Protein AF-A0A968EI09-F1 (afdb_monomer_lite)

pLDDT: mean 79.98, std 10.26, range [50.78, 94.56]

Foldseek 3Di:
DDDDDPDPVCVPDDPDDPVNCVVCVVVVVVVVVCVVCVCVVVVVCVVVVVVVVVVVVVVVVVVVVVVVVVVVD

Structure (mmCIF, N/CA/C/O backbone):
data_AF-A0A968EI09-F1
#
_entry.id   AF-A0A968EI09-F1
#
loop_
_atom_site.group_PDB
_atom_site.id
_atom_site.type_symbol
_atom_site.label_atom_id
_atom_site.label_alt_id
_atom_site.label_comp_id
_atom_site.label_asym_id
_atom_site.label_entity_id
_atom_site.label_seq_id
_atom_site.pdbx_PDB_ins_code
_atom_site.Cartn_x
_atom_site.Cartn_y
_atom_site.Cartn_z
_atom_site.occupancy
_atom_site.B_iso_or_equiv
_atom_site.auth_seq_id
_atom_site.auth_comp_id
_atom_site.auth_asym_id
_atom_site.auth_atom_id
_atom_site.pdbx_PDB_model_num
ATOM 1 N N . MET A 1 1 ? 7.082 17.763 -20.434 1.00 50.78 1 MET A N 1
ATOM 2 C CA . MET A 1 1 ? 7.206 17.066 -21.735 1.00 50.78 1 MET A CA 1
ATOM 3 C C . MET A 1 1 ? 8.665 16.665 -21.896 1.00 50.78 1 MET A C 1
ATOM 5 O O . MET A 1 1 ? 9.511 17.500 -21.600 1.00 50.78 1 MET A O 1
ATOM 9 N N . MET A 1 2 ? 8.968 15.413 -22.252 1.00 66.00 2 MET A N 1
ATOM 10 C CA . MET A 1 2 ? 10.357 14.952 -22.411 1.00 66.00 2 MET A CA 1
ATOM 11 C C . MET A 1 2 ? 11.038 15.735 -23.545 1.00 66.00 2 MET A C 1
ATOM 13 O O . MET A 1 2 ? 10.460 15.885 -24.620 1.00 66.00 2 MET A O 1
ATOM 17 N N . GLY A 1 3 ? 12.206 16.321 -23.267 1.00 73.12 3 GLY A N 1
ATOM 18 C CA . GLY A 1 3 ? 12.921 17.196 -24.201 1.00 73.12 3 GLY A CA 1
ATOM 19 C C . GLY A 1 3 ? 13.372 16.466 -25.470 1.00 73.12 3 GLY A C 1
ATOM 20 O O . GLY A 1 3 ? 13.543 15.250 -25.465 1.00 73.12 3 GLY A O 1
ATOM 21 N N . LYS A 1 4 ? 13.567 17.211 -26.568 1.00 74.12 4 LYS A N 1
ATOM 22 C CA . LYS A 1 4 ? 14.067 16.649 -27.834 1.00 74.12 4 LYS A CA 1
ATOM 23 C C . LYS A 1 4 ? 15.446 16.021 -27.623 1.00 74.12 4 LYS A C 1
ATOM 25 O O . LYS A 1 4 ? 16.315 16.636 -27.008 1.00 74.12 4 LYS A O 1
ATOM 30 N N . VAL A 1 5 ? 15.645 14.826 -28.173 1.00 67.62 5 VAL A N 1
ATOM 31 C CA . VAL A 1 5 ? 16.934 14.131 -28.157 1.00 67.62 5 VAL A CA 1
ATOM 32 C C . VAL A 1 5 ? 17.930 14.943 -28.992 1.00 67.62 5 VAL A C 1
ATOM 34 O O . VAL A 1 5 ? 17.808 15.039 -30.207 1.00 67.62 5 VAL A O 1
ATOM 37 N N . THR A 1 6 ? 18.892 15.589 -28.334 1.00 76.94 6 THR A N 1
ATOM 38 C CA . THR A 1 6 ? 19.910 16.450 -28.969 1.00 76.94 6 THR A CA 1
ATOM 39 C C . THR A 1 6 ? 21.132 15.678 -29.470 1.00 76.94 6 THR A C 1
ATOM 41 O O . THR A 1 6 ? 21.969 16.246 -30.167 1.00 76.94 6 THR A O 1
ATOM 44 N N . ASN A 1 7 ? 21.244 14.389 -29.137 1.00 73.00 7 ASN A N 1
ATOM 45 C CA . ASN A 1 7 ? 22.352 13.529 -29.537 1.00 73.00 7 ASN A CA 1
ATOM 46 C C . ASN A 1 7 ? 21.816 12.249 -30.209 1.00 73.00 7 ASN A C 1
ATOM 48 O O . ASN A 1 7 ? 21.187 11.446 -29.519 1.00 73.00 7 ASN A O 1
ATOM 52 N N . PRO A 1 8 ? 22.100 12.004 -31.503 1.00 74.38 8 PRO A N 1
ATOM 53 C CA . PRO A 1 8 ? 21.575 10.850 -32.245 1.00 74.38 8 PRO A CA 1
ATOM 54 C C . PRO A 1 8 ? 22.044 9.496 -31.688 1.00 74.38 8 PRO A C 1
ATOM 56 O O . PRO A 1 8 ? 21.417 8.469 -31.922 1.00 74.38 8 PRO A O 1
ATOM 59 N N . LYS A 1 9 ? 23.122 9.467 -30.890 1.00 71.81 9 LYS A N 1
ATOM 60 C CA . LYS A 1 9 ? 23.563 8.247 -30.192 1.00 71.81 9 LYS A CA 1
ATOM 61 C C . LYS A 1 9 ? 22.614 7.829 -29.064 1.00 71.81 9 LYS A C 1
ATOM 63 O O . LYS A 1 9 ? 22.608 6.662 -28.686 1.00 71.81 9 LYS A O 1
ATOM 68 N N . ASN A 1 10 ? 21.817 8.763 -28.544 1.00 72.88 10 ASN A N 1
ATOM 69 C CA . ASN A 1 10 ? 20.921 8.519 -27.419 1.00 72.88 10 ASN A CA 1
ATOM 70 C C . ASN A 1 10 ? 19.563 7.944 -27.850 1.00 72.88 10 ASN A C 1
ATOM 72 O O . ASN A 1 10 ? 18.827 7.462 -27.000 1.00 72.88 10 ASN A O 1
ATOM 76 N N . GLU A 1 11 ? 19.239 7.948 -29.147 1.00 72.00 11 GLU A N 1
ATOM 77 C CA . GLU A 1 11 ? 17.969 7.413 -29.671 1.00 72.00 11 GLU A CA 1
ATOM 78 C C . GLU A 1 11 ? 17.837 5.894 -29.503 1.00 72.00 11 GLU A C 1
ATOM 80 O O . GLU A 1 11 ? 16.732 5.371 -29.419 1.00 72.00 11 GLU A O 1
ATOM 85 N N . ASN A 1 12 ? 18.966 5.184 -29.435 1.00 73.81 12 ASN A N 1
ATOM 86 C CA . ASN A 1 12 ? 19.009 3.728 -29.292 1.00 73.81 12 ASN A CA 1
ATOM 87 C C . ASN A 1 12 ? 19.333 3.280 -27.858 1.00 73.81 12 ASN A C 1
ATOM 89 O O . ASN A 1 12 ? 19.577 2.094 -27.620 1.00 73.81 12 ASN A O 1
ATOM 93 N N . LEU A 1 13 ? 19.373 4.210 -26.896 1.00 71.31 13 LEU A N 1
ATOM 94 C CA . LEU A 1 13 ? 19.554 3.854 -25.494 1.00 71.31 13 LEU A CA 1
ATOM 95 C C . LEU A 1 13 ? 18.283 3.174 -24.999 1.00 71.31 13 LEU A C 1
ATOM 97 O O . LEU A 1 13 ? 17.199 3.747 -24.991 1.00 71.31 13 LEU A O 1
ATOM 101 N N . LYS A 1 14 ? 18.427 1.916 -24.597 1.00 70.62 14 LYS A N 1
ATOM 102 C CA . LYS A 1 14 ? 17.350 1.166 -23.969 1.00 70.62 14 LYS A CA 1
ATOM 103 C C . LYS A 1 14 ? 17.177 1.710 -22.550 1.00 70.62 14 LYS A C 1
ATOM 105 O O . LYS A 1 14 ? 18.093 1.545 -21.752 1.00 70.62 14 LYS A O 1
ATOM 110 N N . ASP A 1 15 ? 16.038 2.344 -22.262 1.00 78.25 15 ASP A N 1
ATOM 111 C CA . ASP A 1 15 ? 15.778 3.004 -20.969 1.00 78.25 15 ASP A CA 1
ATOM 112 C C . ASP A 1 15 ? 16.016 2.075 -19.776 1.00 78.25 15 ASP A C 1
ATOM 114 O O . ASP A 1 15 ? 16.717 2.424 -18.833 1.00 78.25 15 ASP A O 1
ATOM 118 N N . LEU A 1 16 ? 15.436 0.875 -19.839 1.00 78.69 16 LEU A N 1
ATOM 119 C CA . LEU A 1 16 ? 15.561 -0.139 -18.801 1.00 78.69 16 LEU A CA 1
ATOM 120 C C . LEU A 1 16 ? 16.103 -1.436 -19.392 1.00 78.69 16 LEU A C 1
ATOM 122 O O . LEU A 1 16 ? 15.581 -2.012 -20.356 1.00 78.69 16 LEU A O 1
ATOM 126 N N . SER A 1 17 ? 17.169 -1.922 -18.775 1.00 83.75 17 SER A N 1
ATOM 127 C CA . SER A 1 17 ? 17.725 -3.241 -19.014 1.00 83.75 17 SER A CA 1
ATOM 128 C C . SER A 1 17 ? 16.815 -4.322 -18.418 1.00 83.75 17 SER A C 1
ATOM 130 O O . SER A 1 17 ? 16.133 -4.123 -17.413 1.00 83.75 17 SER A O 1
ATOM 132 N N . ALA A 1 18 ? 16.817 -5.519 -19.013 1.00 86.12 18 ALA A N 1
ATOM 133 C CA . ALA A 1 18 ? 15.986 -6.634 -18.540 1.00 86.12 18 ALA A CA 1
ATOM 134 C C . ALA A 1 18 ? 16.261 -7.003 -17.067 1.00 86.12 18 ALA A C 1
ATOM 136 O O . ALA A 1 18 ? 15.369 -7.468 -16.362 1.00 86.12 18 ALA A O 1
ATOM 137 N N . ARG A 1 19 ? 17.487 -6.750 -16.590 1.00 87.31 19 ARG A N 1
ATOM 138 C CA . ARG A 1 19 ? 17.875 -6.942 -15.191 1.00 87.31 19 ARG A CA 1
ATOM 139 C C . ARG A 1 19 ? 17.196 -5.933 -14.265 1.00 87.31 19 ARG A C 1
ATOM 141 O O . ARG A 1 19 ? 16.720 -6.331 -13.211 1.00 87.31 19 ARG A O 1
ATOM 148 N N . GLU A 1 20 ? 17.124 -4.660 -14.645 1.00 87.62 20 GLU A N 1
ATOM 149 C CA . GLU A 1 20 ? 16.461 -3.625 -13.836 1.00 87.62 20 GLU A CA 1
ATOM 150 C C . GLU A 1 20 ? 14.964 -3.899 -13.712 1.00 87.62 20 GLU A C 1
ATOM 152 O O . GLU A 1 20 ? 14.414 -3.832 -12.613 1.00 87.62 20 GLU A O 1
ATOM 157 N N . VAL A 1 21 ? 14.327 -4.322 -14.809 1.00 89.56 21 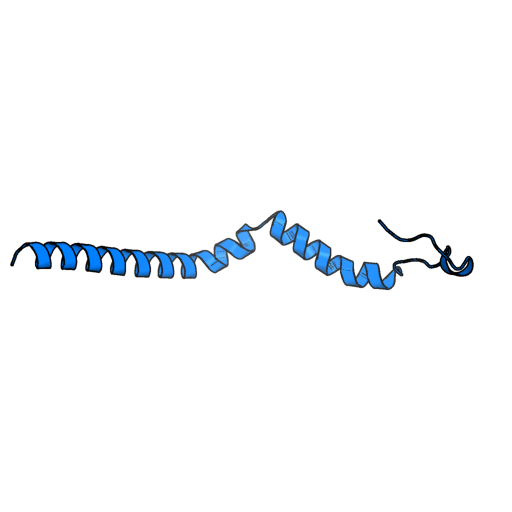VAL A N 1
ATOM 158 C CA . VAL A 1 21 ? 12.925 -4.759 -14.786 1.00 89.56 21 VAL A CA 1
ATOM 159 C C . VAL A 1 21 ? 12.744 -5.953 -13.847 1.00 89.56 21 VAL A C 1
ATOM 161 O O . VAL A 1 21 ? 11.803 -5.968 -13.063 1.00 89.56 21 VAL A O 1
ATOM 164 N N . MET A 1 22 ? 13.662 -6.925 -13.862 1.00 92.62 22 MET A N 1
ATOM 165 C CA . MET A 1 22 ? 13.608 -8.094 -12.976 1.00 92.62 22 MET A CA 1
ATOM 166 C C . MET A 1 22 ? 13.738 -7.724 -11.490 1.00 92.62 22 MET A C 1
ATOM 168 O O . MET A 1 22 ? 13.072 -8.336 -10.660 1.00 92.62 22 MET A O 1
ATOM 172 N N . VAL A 1 23 ? 14.553 -6.718 -11.150 1.00 91.88 23 VAL A N 1
ATOM 173 C CA . VAL A 1 23 ? 14.687 -6.218 -9.768 1.00 91.88 23 VAL A CA 1
ATOM 174 C C . VAL A 1 23 ? 13.464 -5.395 -9.345 1.00 91.88 23 VAL A C 1
ATOM 176 O O . VAL A 1 23 ? 13.060 -5.461 -8.186 1.00 91.88 23 VAL A O 1
ATOM 179 N N . MET A 1 24 ? 12.834 -4.656 -10.265 1.00 91.06 24 MET A N 1
ATOM 180 C CA . MET A 1 24 ? 11.607 -3.902 -9.974 1.00 91.06 24 MET A CA 1
ATOM 181 C C . MET A 1 24 ? 10.341 -4.763 -9.937 1.00 91.06 24 MET A C 1
ATOM 183 O O . MET A 1 24 ? 9.395 -4.423 -9.227 1.00 91.06 24 MET A O 1
ATOM 187 N N . LEU A 1 25 ? 10.321 -5.888 -10.652 1.00 94.38 25 LEU A N 1
ATOM 188 C CA . LEU A 1 25 ? 9.195 -6.819 -10.708 1.00 94.38 25 LEU A CA 1
ATOM 189 C C . LEU A 1 25 ? 8.647 -7.213 -9.318 1.00 94.38 25 LEU A C 1
ATOM 191 O O . LEU A 1 25 ? 7.442 -7.066 -9.116 1.00 94.38 25 LEU A O 1
ATOM 195 N N . PRO A 1 26 ? 9.460 -7.659 -8.334 1.00 92.62 26 PRO A N 1
ATOM 196 C CA . PRO A 1 26 ? 8.948 -8.007 -7.008 1.00 92.62 26 PRO A CA 1
ATOM 197 C C . PRO A 1 26 ? 8.300 -6.820 -6.287 1.00 92.62 26 PRO A C 1
ATOM 199 O O . PRO A 1 26 ? 7.277 -6.996 -5.632 1.00 92.62 26 PRO A O 1
ATOM 202 N N . LEU A 1 27 ? 8.837 -5.606 -6.438 1.00 93.94 27 LEU A N 1
ATOM 203 C CA . LEU A 1 27 ? 8.268 -4.407 -5.819 1.00 93.94 27 LEU A CA 1
ATOM 204 C C . LEU A 1 27 ? 6.886 -4.086 -6.401 1.00 93.94 27 LEU A C 1
ATOM 206 O O . LEU A 1 27 ? 5.940 -3.821 -5.662 1.00 93.94 27 LEU A O 1
ATOM 210 N N . VAL A 1 28 ? 6.752 -4.196 -7.722 1.00 94.38 28 VAL A N 1
ATOM 211 C CA . VAL A 1 28 ? 5.477 -4.033 -8.429 1.00 94.38 28 VAL A CA 1
ATOM 212 C C . VAL A 1 28 ? 4.467 -5.101 -7.993 1.00 94.38 28 VAL A C 1
ATOM 214 O O . VAL A 1 28 ? 3.320 -4.771 -7.700 1.00 94.38 28 VAL A O 1
ATOM 217 N N . LEU A 1 29 ? 4.892 -6.362 -7.864 1.00 94.56 29 LEU A N 1
ATOM 218 C CA . LEU A 1 29 ? 4.040 -7.444 -7.360 1.00 94.56 29 LEU A CA 1
ATOM 219 C C . LEU A 1 29 ? 3.524 -7.165 -5.942 1.00 94.56 29 LEU A C 1
ATOM 221 O O . LEU A 1 29 ? 2.342 -7.379 -5.684 1.00 94.56 29 LEU A O 1
ATOM 225 N N . PHE A 1 30 ? 4.362 -6.642 -5.040 1.00 91.31 30 PHE A N 1
ATOM 226 C CA . PHE A 1 30 ? 3.921 -6.256 -3.696 1.00 91.31 30 PHE A CA 1
ATOM 227 C C . PHE A 1 30 ? 2.906 -5.109 -3.714 1.00 91.31 30 PHE A C 1
ATOM 229 O O . PHE A 1 30 ? 1.926 -5.162 -2.973 1.00 91.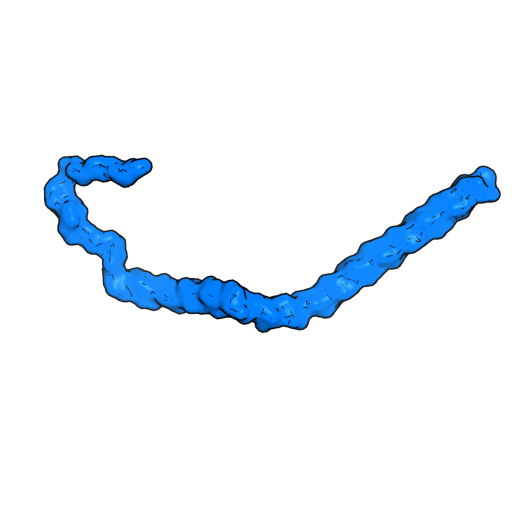31 30 PHE A O 1
ATOM 236 N N . ILE A 1 31 ? 3.097 -4.104 -4.573 1.00 91.50 31 ILE A N 1
ATOM 237 C CA . ILE A 1 31 ? 2.140 -2.996 -4.726 1.00 91.50 31 ILE A CA 1
ATOM 238 C C . ILE A 1 31 ? 0.773 -3.533 -5.167 1.00 91.50 31 ILE A C 1
ATOM 240 O O . ILE A 1 31 ? -0.247 -3.198 -4.562 1.00 91.50 31 ILE A O 1
ATOM 244 N N . PHE A 1 32 ? 0.746 -4.412 -6.173 1.00 93.12 32 PHE A N 1
ATOM 245 C CA . PHE A 1 32 ? -0.497 -5.036 -6.628 1.00 93.12 32 PHE A CA 1
ATOM 246 C C . PHE A 1 32 ? -1.120 -5.947 -5.568 1.00 93.12 32 PHE A C 1
ATOM 248 O O . PHE A 1 32 ? -2.335 -5.917 -5.388 1.00 93.12 32 PHE A O 1
ATOM 255 N N . TRP A 1 33 ? -0.312 -6.712 -4.830 1.00 90.50 33 TRP A N 1
ATOM 256 C CA . TRP A 1 33 ? -0.794 -7.564 -3.743 1.00 90.50 33 TRP A CA 1
ATOM 257 C C . TRP A 1 33 ? -1.504 -6.743 -2.665 1.00 90.50 33 TRP A C 1
ATOM 259 O O . TRP A 1 33 ? -2.624 -7.070 -2.277 1.00 90.50 33 TRP A O 1
ATOM 269 N N . ILE A 1 34 ? -0.874 -5.665 -2.192 1.00 86.38 34 ILE A N 1
ATOM 270 C CA . ILE A 1 34 ? -1.434 -4.806 -1.140 1.00 86.38 34 ILE A CA 1
ATOM 271 C C . ILE A 1 34 ? -2.709 -4.107 -1.632 1.00 86.38 34 ILE A C 1
ATOM 273 O O . ILE A 1 34 ? -3.662 -3.978 -0.866 1.00 86.38 34 ILE A O 1
ATOM 277 N N . GLY A 1 35 ? -2.755 -3.703 -2.906 1.00 87.06 35 GLY A N 1
ATOM 278 C CA . GLY A 1 35 ? -3.937 -3.089 -3.513 1.00 87.06 35 GLY A CA 1
ATOM 279 C C . GLY A 1 35 ? -5.110 -4.056 -3.711 1.00 87.06 35 GLY A C 1
ATOM 280 O O . GLY A 1 35 ? -6.254 -3.679 -3.476 1.00 87.06 35 GLY A O 1
ATOM 281 N N . PHE A 1 36 ? -4.844 -5.302 -4.114 1.00 89.75 36 PHE A N 1
ATOM 282 C CA . PHE A 1 36 ? -5.888 -6.309 -4.331 1.00 89.75 36 PHE A CA 1
ATOM 283 C C . PHE A 1 36 ? -6.389 -6.929 -3.019 1.00 89.75 36 PHE A C 1
ATOM 285 O O . PHE A 1 36 ? -7.580 -7.198 -2.878 1.00 89.75 36 PHE A O 1
ATOM 292 N N . TYR A 1 37 ? -5.498 -7.141 -2.043 1.00 86.94 37 TYR A N 1
ATOM 293 C CA . TYR A 1 37 ? -5.836 -7.745 -0.753 1.00 86.94 37 TYR A CA 1
ATOM 294 C C . TYR A 1 37 ? -5.329 -6.903 0.435 1.00 86.94 37 TYR A C 1
ATOM 296 O O . TYR A 1 37 ? -4.420 -7.310 1.170 1.00 86.94 37 TYR A O 1
ATOM 304 N N . PRO A 1 38 ? -5.944 -5.734 0.698 1.00 81.88 38 PRO A N 1
ATOM 305 C CA . PRO A 1 38 ? -5.542 -4.870 1.810 1.00 81.88 38 PRO A CA 1
ATOM 306 C C . PRO A 1 38 ? -5.790 -5.520 3.182 1.00 81.88 38 PRO A C 1
ATOM 308 O O . PRO A 1 38 ? -5.114 -5.192 4.160 1.00 81.88 38 PRO A O 1
ATOM 311 N N . ASN A 1 39 ? -6.700 -6.499 3.263 1.00 81.25 39 ASN A N 1
ATOM 312 C CA . ASN A 1 39 ? -7.053 -7.193 4.504 1.00 81.25 39 ASN A CA 1
ATOM 313 C C . ASN A 1 39 ? -5.865 -7.895 5.178 1.00 81.25 39 ASN A C 1
ATOM 315 O O . ASN A 1 39 ? -5.813 -7.914 6.404 1.00 81.25 39 ASN A O 1
ATOM 319 N N . THR A 1 40 ? -4.858 -8.389 4.440 1.00 80.81 40 THR A N 1
ATOM 320 C CA . THR A 1 40 ? -3.648 -8.955 5.082 1.00 80.81 40 THR A CA 1
ATOM 321 C C . THR A 1 40 ? -2.933 -7.966 6.001 1.00 80.81 40 THR A C 1
ATOM 323 O O . THR A 1 40 ? -2.322 -8.381 6.986 1.00 80.81 40 THR A O 1
ATOM 326 N N . PHE A 1 41 ? -2.987 -6.674 5.673 1.00 79.06 41 PHE A N 1
ATOM 327 C CA . PHE A 1 41 ? -2.340 -5.617 6.443 1.00 79.06 41 PHE A CA 1
ATOM 328 C C . PHE A 1 41 ? -3.306 -5.010 7.465 1.00 79.06 41 PHE A C 1
ATOM 330 O O . PHE A 1 41 ? -2.949 -4.857 8.633 1.00 79.06 41 PHE A O 1
ATOM 337 N N . LEU A 1 42 ? -4.552 -4.743 7.055 1.00 79.88 42 LEU A N 1
ATOM 338 C CA . LEU A 1 42 ? -5.580 -4.163 7.925 1.00 79.88 42 LEU A CA 1
ATOM 339 C C . LEU A 1 42 ? -5.903 -5.072 9.117 1.00 79.88 42 LEU A C 1
ATOM 341 O O . LEU A 1 42 ? -5.899 -4.605 10.250 1.00 79.88 42 LEU A O 1
ATOM 345 N N . SER A 1 43 ? -6.064 -6.384 8.910 1.00 80.56 43 SER A N 1
ATOM 346 C CA . SER A 1 43 ? -6.374 -7.316 10.003 1.00 80.56 43 SER A CA 1
ATOM 347 C C . SER A 1 43 ? -5.283 -7.390 11.074 1.00 80.56 43 SER A C 1
ATOM 349 O O . SER A 1 43 ? -5.591 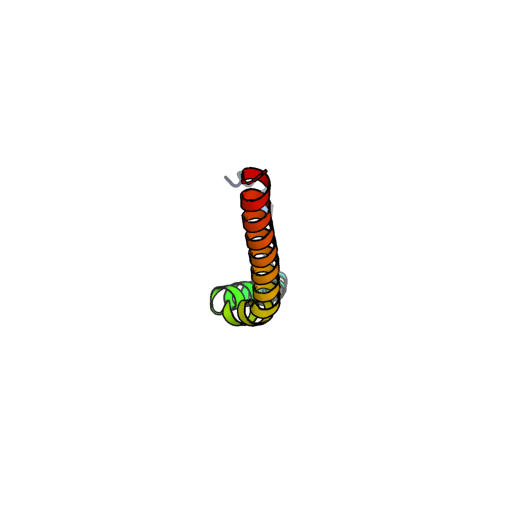-7.652 12.233 1.00 80.56 43 SER A O 1
ATOM 351 N N . LYS A 1 44 ? -4.016 -7.132 10.721 1.00 80.06 44 LYS A N 1
ATOM 352 C CA . LYS A 1 44 ? -2.912 -7.058 11.693 1.00 80.06 44 LYS A CA 1
ATOM 353 C C . LYS A 1 44 ? -2.890 -5.735 12.462 1.00 80.06 44 LYS A C 1
ATOM 355 O O . LYS A 1 44 ? -2.382 -5.701 13.577 1.00 80.06 44 LYS A O 1
ATOM 360 N N . MET A 1 45 ? -3.430 -4.668 11.876 1.00 82.12 45 MET A N 1
ATOM 361 C CA . MET A 1 45 ? -3.458 -3.322 12.455 1.00 82.12 45 MET A CA 1
ATOM 362 C C . MET A 1 45 ? -4.700 -3.069 13.325 1.00 82.12 45 MET A C 1
ATOM 364 O O . MET A 1 45 ? -4.625 -2.287 14.271 1.00 82.12 45 MET A O 1
ATOM 368 N N . ASN A 1 46 ? -5.808 -3.765 13.056 1.00 80.56 46 ASN A N 1
ATOM 369 C CA . ASN A 1 46 ? -7.064 -3.675 13.809 1.00 80.56 46 ASN A CA 1
ATOM 370 C C . ASN A 1 46 ? -6.907 -3.644 15.344 1.00 80.56 46 ASN A C 1
ATOM 372 O O . ASN A 1 46 ? -7.403 -2.692 15.935 1.00 80.56 46 ASN A O 1
ATOM 376 N N . PRO A 1 47 ? -6.173 -4.558 16.017 1.00 83.38 47 PRO A N 1
ATOM 377 C CA . PRO A 1 47 ? -6.081 -4.526 17.482 1.00 83.38 47 PRO A CA 1
ATOM 378 C 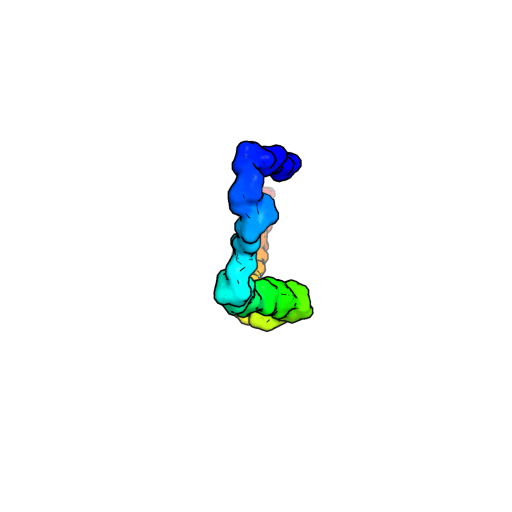C . PRO A 1 47 ? -5.4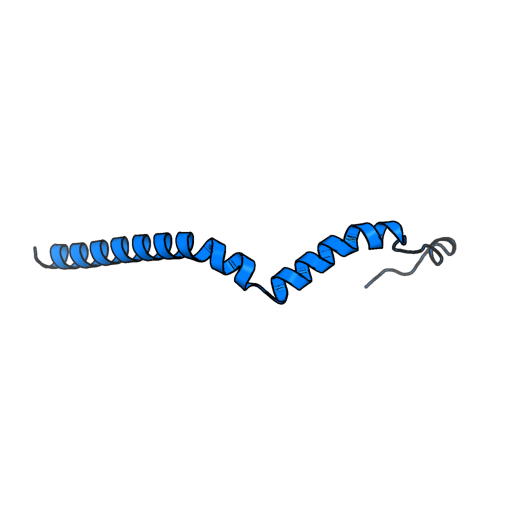24 -3.246 18.023 1.00 83.38 47 PRO A C 1
ATOM 380 O O . PRO A 1 47 ? -5.789 -2.751 19.088 1.00 83.38 47 PRO A O 1
ATOM 383 N N . SER A 1 48 ? -4.464 -2.675 17.293 1.00 85.00 48 SER A N 1
ATOM 384 C CA . SER A 1 48 ? -3.848 -1.398 17.665 1.00 85.00 48 SER A CA 1
ATOM 385 C C . SER A 1 48 ? -4.803 -0.221 17.452 1.00 85.00 48 SER A C 1
ATOM 387 O O . SER A 1 48 ? -4.808 0.707 18.260 1.00 85.00 48 SER A O 1
ATOM 389 N N . LEU A 1 49 ? -5.630 -0.267 16.403 1.00 84.88 49 LEU A N 1
ATOM 390 C CA . LEU A 1 49 ? -6.655 0.744 16.139 1.00 84.88 49 LEU A CA 1
ATOM 391 C C . LEU A 1 49 ? -7.789 0.684 17.161 1.00 84.88 49 LEU A C 1
ATOM 393 O O . LEU A 1 49 ? -8.201 1.729 17.652 1.00 84.88 49 LEU A O 1
ATOM 397 N N . ASP A 1 50 ? -8.243 -0.510 17.533 1.00 86.31 50 ASP A N 1
ATOM 398 C CA . ASP A 1 50 ? -9.290 -0.700 18.538 1.00 86.31 50 ASP A CA 1
ATOM 399 C C . ASP A 1 50 ? -8.853 -0.129 19.892 1.00 86.31 50 ASP A C 1
ATOM 401 O O . ASP A 1 50 ? -9.585 0.637 20.521 1.00 86.31 50 ASP A O 1
ATOM 405 N N . ASN A 1 51 ? -7.610 -0.406 20.299 1.00 86.50 51 ASN A N 1
ATOM 406 C CA . ASN A 1 51 ? -7.026 0.168 21.511 1.00 86.50 51 ASN A CA 1
ATOM 407 C C . ASN A 1 51 ? -6.929 1.699 21.449 1.00 86.50 51 ASN A C 1
ATOM 409 O O . ASN A 1 51 ? -7.176 2.368 22.453 1.00 86.50 51 ASN A O 1
ATOM 413 N N . LEU A 1 52 ? -6.582 2.265 20.290 1.00 86.69 52 LEU A N 1
ATOM 414 C CA . LEU A 1 52 ? -6.513 3.715 20.103 1.00 86.69 52 LEU A CA 1
ATOM 415 C C . LEU A 1 52 ? -7.906 4.357 20.161 1.00 86.69 52 LEU A C 1
ATOM 417 O O . LEU A 1 52 ? -8.091 5.371 20.831 1.00 86.69 52 LEU A O 1
ATOM 421 N N . ILE A 1 53 ? -8.894 3.757 19.498 1.00 89.81 53 ILE A N 1
ATOM 422 C CA . ILE A 1 53 ? -10.282 4.227 19.497 1.00 89.81 53 ILE A CA 1
ATOM 423 C C . ILE A 1 53 ? -10.856 4.194 20.916 1.00 89.81 53 ILE A C 1
ATOM 425 O O . ILE A 1 53 ? -11.502 5.157 21.326 1.00 89.81 53 ILE A O 1
ATOM 429 N N . ASN A 1 54 ? -10.602 3.126 21.675 1.00 87.94 54 ASN A N 1
ATOM 430 C CA . ASN A 1 54 ? -11.070 3.013 23.055 1.00 87.94 54 ASN A CA 1
ATOM 431 C C . ASN A 1 54 ? -10.450 4.092 23.951 1.00 87.94 54 ASN A C 1
ATOM 433 O O . ASN A 1 54 ? -11.185 4.791 24.642 1.00 87.94 54 ASN A O 1
ATOM 437 N N . GLN A 1 55 ? -9.139 4.331 23.849 1.00 85.88 55 GLN A N 1
ATOM 438 C CA . GLN A 1 55 ? -8.472 5.402 24.602 1.00 85.88 55 GLN A CA 1
ATOM 439 C C . GLN A 1 55 ? -9.016 6.797 24.266 1.00 85.88 55 GLN A C 1
ATOM 441 O O . GLN A 1 55 ? -9.161 7.642 25.150 1.00 85.88 55 GLN A O 1
ATOM 446 N N . VAL A 1 56 ? -9.316 7.065 22.992 1.00 90.00 56 VAL A N 1
ATOM 447 C CA . VAL A 1 56 ? -9.902 8.349 22.579 1.00 90.00 56 VAL A CA 1
ATOM 448 C C . VAL A 1 56 ? -11.326 8.494 23.121 1.00 90.00 56 VAL A C 1
ATOM 450 O O . VAL A 1 56 ? -11.653 9.543 23.672 1.00 90.00 56 VAL A O 1
ATOM 453 N N . LYS A 1 57 ? -12.152 7.444 23.030 1.00 87.06 57 LYS A N 1
ATOM 454 C CA . LYS A 1 57 ? -13.525 7.439 23.559 1.00 87.06 57 LYS A CA 1
ATOM 455 C C . LYS A 1 57 ? -13.568 7.622 25.075 1.00 87.06 57 LYS A C 1
ATOM 457 O O . LYS A 1 57 ? -14.377 8.409 25.555 1.00 87.06 57 LYS A O 1
ATOM 462 N N . GLU A 1 58 ? -12.690 6.948 25.816 1.00 84.69 58 GLU A N 1
ATOM 463 C CA . GLU A 1 58 ? -12.571 7.097 27.272 1.00 84.69 58 GLU A CA 1
ATOM 464 C C . GLU A 1 58 ? -12.205 8.535 27.649 1.00 84.69 58 GLU A C 1
ATOM 466 O O . GLU A 1 58 ? -12.867 9.147 28.485 1.00 84.69 58 GLU A O 1
ATOM 471 N N . LYS A 1 59 ? -11.210 9.128 26.977 1.00 78.50 59 LYS A N 1
ATOM 472 C CA . LYS A 1 59 ? -10.837 10.532 27.211 1.00 78.50 59 LYS A CA 1
ATOM 473 C C . LYS A 1 59 ? -11.958 11.509 26.855 1.00 78.50 59 LYS A C 1
ATOM 475 O O . LYS A 1 59 ? -12.137 12.494 27.566 1.00 78.50 59 LYS A O 1
ATOM 480 N N . GLN A 1 60 ? -12.720 11.246 25.792 1.00 80.75 60 GLN A N 1
ATOM 481 C CA . GLN A 1 60 ? -13.887 12.056 25.429 1.00 80.75 60 GLN A CA 1
ATOM 482 C C . GLN A 1 60 ? -15.016 11.938 26.457 1.00 80.75 60 GLN A C 1
ATOM 484 O O . GLN A 1 60 ? -15.587 12.956 26.835 1.00 80.75 60 GLN A O 1
ATOM 489 N N . GLN A 1 61 ? -15.316 10.734 26.953 1.00 76.44 61 GLN A N 1
ATOM 490 C CA . GLN A 1 61 ? -16.315 10.545 28.009 1.00 76.44 61 GLN A CA 1
ATOM 491 C C . GLN A 1 61 ? -15.916 11.244 29.308 1.00 76.44 61 GLN A C 1
ATOM 493 O O . GLN A 1 61 ? -16.742 11.932 29.896 1.00 76.44 61 GLN A O 1
ATOM 498 N N . VAL A 1 62 ? -14.652 11.140 29.726 1.00 76.50 62 VAL A N 1
ATOM 499 C CA . VAL A 1 62 ? -14.152 11.829 30.927 1.00 76.50 62 VAL A CA 1
ATOM 500 C C . VAL A 1 62 ? -14.194 13.352 30.759 1.00 76.50 62 VAL A C 1
ATOM 502 O O . VAL A 1 62 ? -14.542 14.059 31.700 1.00 76.50 62 VAL A O 1
ATOM 505 N N . ALA A 1 63 ? -13.898 13.875 29.566 1.00 78.12 63 ALA A N 1
ATOM 506 C CA . ALA A 1 63 ? -14.010 15.307 29.285 1.00 78.12 63 ALA A CA 1
ATOM 507 C C . ALA A 1 63 ? -15.465 15.809 29.330 1.00 78.12 63 ALA A C 1
ATOM 509 O O . ALA A 1 63 ? -15.705 16.888 29.863 1.00 78.12 63 ALA A O 1
ATOM 510 N N . MET A 1 64 ? -16.425 15.029 28.820 1.00 73.38 64 MET A N 1
ATOM 511 C CA . MET A 1 64 ? -17.854 15.367 28.901 1.00 73.38 64 MET A CA 1
ATOM 512 C C . MET A 1 64 ? -18.360 15.326 30.351 1.00 73.38 64 MET A C 1
ATOM 514 O O . MET A 1 64 ? -18.971 16.285 30.802 1.00 73.38 64 MET A O 1
ATOM 518 N N . LEU A 1 65 ? -18.006 14.287 31.117 1.00 74.62 65 LEU A N 1
ATOM 519 C CA . LEU A 1 65 ? -18.373 14.172 32.535 1.00 74.62 65 LEU A CA 1
ATOM 520 C C . LEU A 1 65 ? -17.790 15.309 33.394 1.00 74.62 65 LEU A C 1
ATOM 522 O O . LEU A 1 65 ? -18.470 15.818 34.278 1.00 74.62 65 LEU A O 1
ATOM 526 N N . ASN A 1 66 ? -16.548 15.731 33.138 1.00 69.94 66 ASN A N 1
ATOM 527 C CA . ASN A 1 66 ? -15.931 16.848 33.862 1.00 69.94 66 ASN A CA 1
ATOM 528 C C . ASN A 1 66 ? -16.513 18.213 33.456 1.00 69.94 66 ASN A C 1
ATOM 530 O O . ASN A 1 66 ? -16.573 19.107 34.294 1.00 69.94 66 ASN A O 1
ATOM 534 N N . GLY A 1 67 ? -16.948 18.376 32.201 1.00 64.12 67 GLY A N 1
ATOM 535 C CA . GLY A 1 67 ? -17.625 19.592 31.738 1.00 64.12 67 GLY A CA 1
ATOM 536 C C . GLY A 1 67 ? -19.016 19.775 32.352 1.00 64.12 67 GLY A C 1
ATOM 537 O O . GLY A 1 67 ? -19.389 20.896 32.686 1.00 64.12 67 GLY A O 1
ATOM 538 N N . ASP A 1 68 ? -19.745 18.678 32.574 1.00 62.25 68 ASP A N 1
ATOM 539 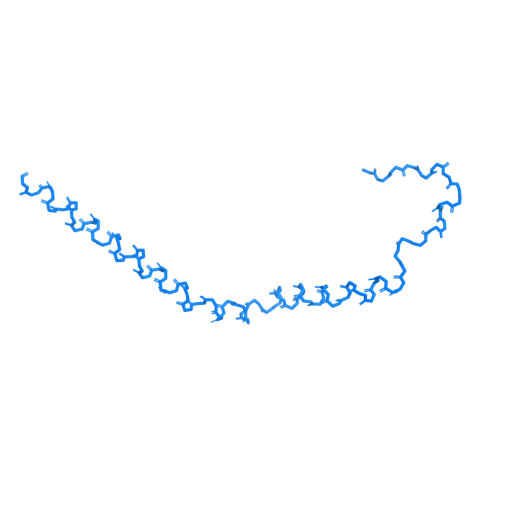C CA . ASP A 1 68 ? -21.059 18.700 33.231 1.00 62.25 68 ASP A CA 1
ATOM 540 C C . ASP A 1 68 ? -20.953 18.992 34.743 1.00 62.25 68 ASP A C 1
ATOM 542 O O . ASP A 1 68 ? -21.822 19.648 35.318 1.00 62.25 68 ASP A O 1
ATOM 546 N N . LEU A 1 69 ? -19.870 18.548 35.397 1.00 64.06 69 LEU A N 1
ATOM 547 C CA . LEU A 1 69 ? -19.603 18.836 36.812 1.00 64.06 69 LEU A CA 1
ATOM 548 C C . LEU A 1 69 ? -19.181 20.299 37.049 1.00 64.06 69 LEU A C 1
ATOM 550 O O . LEU A 1 69 ? -19.583 20.874 38.059 1.00 64.06 69 LEU A O 1
ATOM 554 N N . ASP A 1 70 ? -18.446 20.915 36.116 1.00 61.81 70 ASP A N 1
ATOM 555 C CA . ASP A 1 70 ? -18.035 22.333 36.173 1.00 61.81 70 ASP A CA 1
ATOM 556 C C . ASP A 1 70 ? -19.221 23.301 35.975 1.00 61.81 70 ASP A C 1
ATOM 558 O O . ASP A 1 70 ? -19.211 24.420 36.475 1.00 61.81 70 ASP A O 1
ATOM 562 N N . GLN A 1 71 ? -20.295 22.859 35.306 1.00 59.53 71 GLN A N 1
ATOM 563 C CA . GLN A 1 71 ? -21.538 23.632 35.141 1.00 59.53 71 GLN A CA 1
ATOM 564 C C . GLN A 1 71 ? -22.508 23.548 36.335 1.00 59.53 71 GLN A C 1
ATOM 566 O O . GLN A 1 71 ? -23.534 24.230 36.337 1.00 59.53 71 GLN A O 1
ATOM 571 N N . SER A 1 72 ? -22.210 22.705 37.329 1.00 54.06 72 SER A N 1
ATOM 572 C CA . SER A 1 72 ? -23.071 22.442 38.493 1.00 54.06 72 SER A CA 1
ATOM 573 C C . SER A 1 72 ? -22.599 23.089 39.807 1.00 54.06 72 SER A C 1
ATOM 575 O O . SER A 1 72 ? -23.213 22.843 40.849 1.00 54.06 72 SER A O 1
ATOM 577 N N . VAL A 1 73 ? -21.544 23.918 39.760 1.00 58.19 73 VAL A N 1
ATOM 578 C CA . VAL A 1 73 ? -20.985 24.689 40.893 1.00 58.19 73 VAL A CA 1
ATOM 579 C C . VAL A 1 73 ? -21.165 26.188 40.672 1.00 58.19 73 VAL A C 1
ATOM 581 O O . VAL A 1 73 ? -20.956 26.650 39.530 1.00 58.19 73 VAL A O 1
#

Radius of gyration: 27.59 Å; chains: 1; bounding box: 47×34×73 Å

Secondary structure (DSSP, 8-state):
-PPP---GGGGG--SS-HHHHHHHHHHHHHHHHHHH-THHHHHHHHHHHHHHHHHHHHHHHHHHHHHHHHTT-

Sequence (73 aa):
MMGKVTNPKNENLKDLSAREVMVMLPLVLFIFWIGFYPNTFLSKMNPSLDNLINQVKEKQQVAMLNGDLDQSV